Protein AF-A0A7J8J6U5-F1 (afdb_monomer_lite)

Foldseek 3Di:
DVVFAADPDPRPDPHGPLQFFDDDDDAADDDDDDPVVCVVVVHDDLDDDDFFDDDQDDPPPCRLLRCLQRVQVRCVVRVHAPVVDPAAFDARRGNVSVVVNQVLQQDQVNCVPPVVDRGGRDHDDPHYCPVHHCRVVHDDDPHRVNVRVVVRSVVD

pLDDT: mean 95.53, std 4.35, range [71.94, 98.62]

InterPro domains:
  IPR016039 Thiolase-like [G3DSA:3.40.47.10] (1-156)
  IPR016039 Thiolase-like [SSF53901] (2-42)
  IPR016039 Thiolase-like [SSF53901] (44-156)
  IPR020613 Thiolase, conserved site [PS00737] (129-145)
  IPR020616 Thiolase, N-terminal [PF00108] (1-36)
  IPR020617 Thiolase, C-terminal [PF02803] (43-156)

Secondary structure (DSSP, 8-state):
-TTSPBSSSTTT-S-BGGGB--------------HHHHHHTT----------------TTT-GGGHHHHHHHHHHHHHT--GGG---B----SBHHHHHHHHHHHT-HHHHHHHS--SS---PPPSSBSTT--HHHH---TTTHHHHHHHHHHHH-

Radius of gyration: 17.67 Å; chains: 1; bounding box: 43×39×47 Å

Sequence (156 aa):
MARLKPAFMKPYGTVTAANSSFLTDGASAMLIMAEEKALSMGYKPKAYLRDFVYVSQDPKDQLLLRPTYATPEVLKKAGLAMNDIDAFESHEAFSGRILGNFKAMDSDWFTQNYMGRTTKVGASPLEFNNWGGSLSLGHPFGATGCQLVMAAANRL

Structure (mmCIF, N/CA/C/O backbone):
data_AF-A0A7J8J6U5-F1
#
_entry.id   AF-A0A7J8J6U5-F1
#
loop_
_atom_site.group_PDB
_atom_site.id
_atom_site.type_symbol
_atom_site.label_atom_id
_atom_site.label_alt_id
_atom_site.label_comp_id
_atom_site.label_asym_id
_atom_site.label_entity_id
_atom_site.label_seq_id
_atom_site.pdbx_PDB_ins_code
_atom_site.Cartn_x
_atom_site.Cartn_y
_atom_site.Cartn_z
_atom_site.occupancy
_atom_site.B_iso_or_equiv
_atom_site.auth_seq_id
_atom_site.auth_comp_id
_atom_site.auth_asym_id
_atom_site.auth_atom_id
_atom_site.pdbx_PDB_model_num
ATOM 1 N N . MET A 1 1 ? 10.448 -18.894 -10.134 1.00 71.94 1 MET A N 1
ATOM 2 C CA . MET A 1 1 ? 10.046 -17.664 -10.859 1.00 71.94 1 MET A CA 1
ATOM 3 C C . MET A 1 1 ? 11.029 -17.259 -11.963 1.00 71.94 1 MET A C 1
ATOM 5 O O . MET A 1 1 ? 10.571 -17.012 -13.066 1.00 71.94 1 MET A O 1
ATOM 9 N N . ALA A 1 2 ? 12.352 -17.257 -11.738 1.00 91.12 2 ALA A N 1
ATOM 10 C CA . ALA A 1 2 ? 13.354 -16.719 -12.681 1.00 91.12 2 ALA A CA 1
ATOM 11 C C . ALA A 1 2 ? 13.436 -17.355 -14.094 1.00 91.12 2 ALA A C 1
ATOM 13 O O . ALA A 1 2 ? 14.094 -16.804 -14.966 1.00 91.12 2 ALA A O 1
ATOM 14 N N . ARG A 1 3 ? 12.784 -18.502 -14.341 1.00 94.88 3 ARG A N 1
ATOM 15 C CA . ARG A 1 3 ? 12.730 -19.148 -15.671 1.00 94.88 3 ARG A CA 1
ATOM 16 C C . ARG A 1 3 ? 11.591 -18.628 -16.562 1.00 94.88 3 ARG A C 1
ATOM 18 O O . ARG A 1 3 ? 11.493 -19.033 -17.717 1.00 94.88 3 ARG A O 1
ATOM 25 N N . LEU A 1 4 ? 10.692 -17.798 -16.025 1.00 96.31 4 LEU A N 1
ATOM 26 C CA . LEU A 1 4 ? 9.559 -17.260 -16.776 1.00 96.31 4 LEU A CA 1
ATOM 27 C C . LEU A 1 4 ? 10.006 -16.161 -17.737 1.00 96.31 4 LEU A C 1
ATOM 29 O O . LEU A 1 4 ? 10.858 -15.338 -17.412 1.00 96.31 4 LEU A O 1
ATOM 33 N N . LYS A 1 5 ? 9.383 -16.133 -18.917 1.00 97.12 5 LYS A N 1
ATOM 34 C CA . LYS A 1 5 ? 9.606 -15.080 -19.911 1.00 97.12 5 LYS A CA 1
ATOM 35 C C . LYS A 1 5 ? 8.946 -13.763 -19.463 1.00 97.12 5 LYS A C 1
ATOM 37 O O . LYS A 1 5 ? 7.927 -13.805 -18.765 1.00 97.12 5 LYS A O 1
ATOM 42 N N . PRO A 1 6 ? 9.457 -12.603 -19.907 1.00 97.94 6 PRO A N 1
ATOM 43 C CA . PRO A 1 6 ? 8.809 -11.317 -19.662 1.00 97.94 6 PRO A CA 1
ATOM 44 C C . PRO A 1 6 ? 7.414 -11.244 -20.292 1.00 97.94 6 PRO A C 1
ATOM 46 O O . PRO A 1 6 ? 7.194 -11.741 -21.400 1.00 97.94 6 PRO A O 1
ATOM 49 N N . ALA A 1 7 ? 6.473 -10.617 -19.587 1.00 97.44 7 ALA A N 1
ATOM 50 C CA . ALA A 1 7 ? 5.077 -10.509 -20.013 1.00 97.44 7 ALA A CA 1
ATOM 51 C C . ALA A 1 7 ? 4.805 -9.231 -20.824 1.00 97.44 7 ALA A C 1
ATOM 53 O O . ALA A 1 7 ? 4.115 -9.302 -21.839 1.00 97.44 7 ALA A O 1
ATOM 54 N N . PHE A 1 8 ? 5.391 -8.100 -20.414 1.00 96.75 8 PHE A N 1
ATOM 55 C CA . PHE A 1 8 ? 5.089 -6.773 -20.969 1.00 96.75 8 PHE A CA 1
ATOM 56 C C . PHE A 1 8 ? 6.125 -6.309 -21.999 1.00 96.75 8 PHE A C 1
ATOM 58 O O . PHE A 1 8 ? 5.817 -6.188 -23.179 1.00 96.75 8 PHE A O 1
ATOM 65 N N . MET A 1 9 ? 7.374 -6.096 -21.575 1.00 96.88 9 MET A N 1
ATOM 66 C CA . MET A 1 9 ? 8.473 -5.708 -22.464 1.00 96.88 9 MET A CA 1
ATOM 67 C C . MET A 1 9 ? 9.274 -6.951 -22.857 1.00 96.88 9 MET A C 1
ATOM 69 O O . MET A 1 9 ? 9.869 -7.602 -22.003 1.00 96.88 9 MET A O 1
ATOM 73 N N . LYS A 1 10 ? 9.302 -7.302 -24.143 1.00 96.38 10 LYS A N 1
ATOM 74 C CA . LYS A 1 10 ? 10.004 -8.496 -24.644 1.00 96.38 10 LYS A CA 1
ATOM 75 C C . LYS A 1 10 ? 11.153 -8.093 -25.578 1.00 96.38 10 LYS A C 1
ATOM 77 O O . LYS A 1 10 ? 10.971 -7.156 -26.347 1.00 96.38 10 LYS A O 1
ATOM 82 N N . PRO A 1 11 ? 12.304 -8.795 -25.558 1.00 94.12 11 PRO A N 1
ATOM 83 C CA . PRO A 1 11 ? 12.655 -9.928 -24.690 1.00 94.12 11 PRO A CA 1
ATOM 84 C C . PRO A 1 11 ? 13.339 -9.531 -23.366 1.00 94.12 11 PRO A C 1
ATOM 86 O O . PRO A 1 11 ? 13.592 -10.407 -22.549 1.00 94.12 11 PRO A O 1
ATOM 89 N N . TYR A 1 12 ? 13.639 -8.246 -23.148 1.00 94.94 12 TYR A N 1
ATOM 90 C CA . TYR A 1 12 ? 14.519 -7.780 -22.061 1.00 94.94 12 TYR A CA 1
ATOM 91 C C . TYR A 1 12 ? 13.791 -7.259 -20.809 1.00 94.94 12 TYR A C 1
ATOM 93 O O . TYR A 1 12 ? 14.420 -6.693 -19.919 1.00 94.94 12 TYR A O 1
ATOM 101 N N . GLY A 1 13 ? 12.465 -7.394 -20.734 1.00 96.00 13 GLY A N 1
ATOM 102 C CA . GLY A 1 13 ? 11.690 -6.868 -19.613 1.00 96.00 13 GLY A CA 1
ATOM 103 C C . GLY A 1 13 ? 11.922 -7.614 -18.303 1.00 96.00 13 GLY A C 1
ATOM 104 O O . GLY A 1 13 ? 12.236 -8.799 -18.274 1.00 96.00 13 GLY A O 1
ATOM 105 N N . THR A 1 14 ? 11.693 -6.919 -17.194 1.00 97.31 14 THR A N 1
ATOM 106 C CA . THR A 1 14 ? 11.836 -7.463 -15.832 1.00 97.31 14 THR A CA 1
ATOM 107 C C . THR A 1 14 ? 10.512 -7.964 -15.243 1.00 97.31 14 THR A C 1
ATOM 109 O O . THR A 1 14 ? 10.490 -8.731 -14.277 1.00 97.31 14 THR A O 1
ATOM 112 N N . VAL A 1 15 ? 9.385 -7.552 -15.829 1.00 97.75 15 VAL A N 1
ATOM 113 C CA . VAL A 1 15 ? 8.040 -7.908 -15.366 1.00 97.75 15 VAL A CA 1
ATOM 114 C C . VAL A 1 15 ? 7.566 -9.184 -16.063 1.00 97.75 15 VAL A C 1
ATOM 116 O O . VAL A 1 15 ? 7.533 -9.273 -17.292 1.00 97.75 15 VAL A O 1
ATOM 119 N N . THR A 1 16 ? 7.184 -10.175 -15.263 1.00 98.12 16 THR A N 1
ATOM 120 C CA . THR A 1 16 ? 6.715 -11.504 -15.672 1.00 98.12 16 THR A CA 1
ATOM 121 C C . THR A 1 16 ? 5.322 -11.765 -15.103 1.00 98.12 16 THR A C 1
ATOM 123 O O . THR A 1 16 ? 4.881 -11.086 -14.176 1.00 98.12 16 THR A O 1
ATOM 126 N N . ALA A 1 17 ? 4.638 -12.792 -15.608 1.00 97.00 17 ALA A N 1
ATOM 127 C CA . ALA A 1 17 ? 3.328 -13.180 -15.083 1.00 97.00 17 ALA A CA 1
ATOM 128 C C . ALA A 1 17 ? 3.358 -13.491 -13.573 1.00 97.00 17 ALA A C 1
ATOM 130 O O . ALA A 1 17 ? 2.428 -13.142 -12.864 1.00 97.00 17 ALA A O 1
ATOM 131 N N . ALA A 1 18 ? 4.444 -14.081 -13.058 1.00 97.25 18 ALA A N 1
ATOM 132 C CA . ALA A 1 18 ? 4.536 -14.452 -11.642 1.00 97.25 18 ALA A CA 1
ATOM 133 C C . ALA A 1 18 ? 4.868 -13.291 -10.693 1.00 97.25 18 ALA A C 1
ATOM 135 O O . ALA A 1 18 ? 4.816 -13.480 -9.484 1.00 97.25 18 ALA A O 1
ATOM 136 N N . ASN A 1 19 ? 5.263 -12.124 -11.209 1.00 97.56 19 ASN A N 1
ATOM 137 C CA . ASN A 1 19 ? 5.550 -10.942 -10.389 1.00 97.56 19 ASN A CA 1
ATOM 138 C C . ASN A 1 19 ? 4.567 -9.787 -10.657 1.00 97.56 19 ASN A C 1
ATOM 140 O O . ASN A 1 19 ? 4.850 -8.631 -10.329 1.00 97.56 19 ASN A O 1
ATOM 144 N N . SER A 1 20 ? 3.414 -10.131 -11.232 1.00 97.56 20 SER A N 1
ATOM 145 C CA . SER A 1 20 ? 2.300 -9.243 -11.544 1.00 97.56 20 SER A CA 1
ATOM 146 C C . SER A 1 20 ? 1.051 -9.712 -10.808 1.00 97.56 20 SER A C 1
ATOM 148 O O . SER A 1 20 ? 0.855 -10.915 -10.648 1.00 97.56 20 SER A O 1
ATOM 150 N N . SER A 1 21 ? 0.192 -8.775 -10.407 1.00 96.69 21 SER A N 1
ATOM 151 C CA . SER A 1 21 ? -1.195 -9.115 -10.075 1.00 96.69 21 SER A CA 1
ATOM 152 C C . SER A 1 21 ? -1.931 -9.650 -11.315 1.00 96.69 21 SER A C 1
ATOM 154 O O . SER A 1 21 ? -1.484 -9.475 -12.455 1.00 96.69 21 SER A O 1
ATOM 156 N N . PHE A 1 22 ? -3.047 -10.337 -11.091 1.00 96.75 22 PHE A N 1
ATOM 157 C CA . PHE A 1 22 ? -3.834 -11.012 -12.122 1.00 96.75 22 PHE A CA 1
ATOM 158 C C . PHE A 1 22 ? -5.282 -10.511 -12.122 1.00 96.75 22 PHE A C 1
ATOM 160 O O . PHE A 1 22 ? -5.717 -9.842 -11.186 1.00 96.75 22 PHE A O 1
ATOM 167 N N . LEU A 1 23 ? -6.023 -10.804 -13.195 1.00 98.00 23 LEU A N 1
ATOM 168 C CA . LEU A 1 23 ? -7.449 -10.487 -13.260 1.00 98.00 23 LEU A CA 1
ATOM 169 C C . LEU A 1 23 ? -8.189 -11.277 -12.182 1.00 98.00 23 LEU A C 1
ATOM 171 O O . LEU A 1 23 ? -8.076 -12.501 -12.123 1.00 98.00 23 LEU A O 1
ATOM 175 N N . THR A 1 24 ? -8.933 -10.565 -11.345 1.00 97.81 24 THR A N 1
ATOM 176 C CA . THR A 1 24 ? -9.651 -11.151 -10.215 1.00 97.81 24 THR A CA 1
ATOM 177 C C . THR A 1 24 ? -11.014 -10.524 -10.047 1.00 97.81 24 THR A C 1
ATOM 179 O O . THR A 1 24 ? -11.130 -9.297 -9.989 1.00 97.81 24 THR A O 1
ATOM 182 N N . ASP A 1 25 ? -12.005 -11.383 -9.860 1.00 98.12 25 ASP 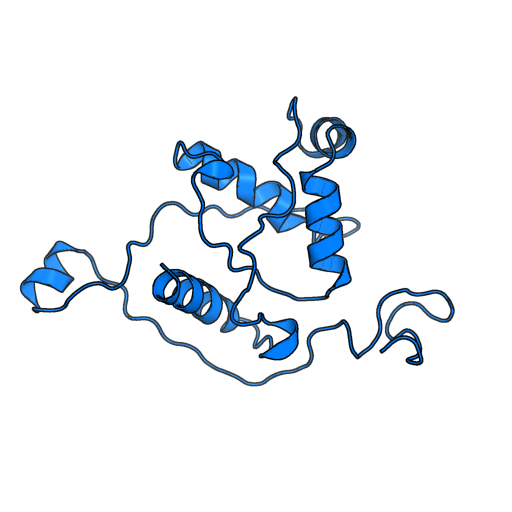A N 1
ATOM 183 C CA . ASP A 1 25 ? -13.352 -10.999 -9.471 1.00 98.12 25 ASP A CA 1
ATOM 184 C C . ASP A 1 25 ? -13.446 -10.942 -7.941 1.00 98.12 25 ASP A C 1
ATOM 186 O O . ASP A 1 25 ? -12.923 -11.809 -7.238 1.00 98.12 25 ASP A O 1
ATOM 190 N N . GLY A 1 26 ? -14.105 -9.915 -7.404 1.00 97.50 26 GLY A N 1
ATOM 191 C CA . GLY A 1 26 ? -14.261 -9.759 -5.961 1.00 97.50 26 GLY A CA 1
ATOM 192 C C . GLY A 1 26 ? -15.047 -8.514 -5.566 1.00 97.50 26 GLY A C 1
ATOM 193 O O . GLY A 1 26 ? -15.161 -7.560 -6.333 1.00 97.50 26 GLY A O 1
ATOM 194 N N . ALA A 1 27 ? -15.581 -8.530 -4.346 1.00 98.25 27 ALA A N 1
ATOM 195 C CA . ALA A 1 27 ? -16.323 -7.428 -3.746 1.00 98.25 27 ALA A CA 1
ATOM 196 C C . ALA A 1 27 ? -15.917 -7.252 -2.278 1.00 98.25 27 ALA A C 1
ATOM 198 O O . ALA A 1 27 ? -15.418 -8.177 -1.639 1.00 98.25 27 ALA A O 1
ATOM 199 N N . SER A 1 28 ? -16.146 -6.059 -1.736 1.00 98.06 28 SER A N 1
ATOM 200 C CA . SER A 1 28 ? -15.796 -5.712 -0.359 1.00 98.06 28 SER A CA 1
ATOM 201 C C . SER A 1 28 ? -16.820 -4.753 0.235 1.00 98.06 28 SER A C 1
ATOM 203 O O . SER A 1 28 ? -17.319 -3.879 -0.472 1.00 98.06 28 SER A O 1
ATOM 205 N N . ALA A 1 29 ? -17.069 -4.863 1.537 1.00 98.12 29 ALA A N 1
ATOM 206 C CA . ALA A 1 29 ? -17.926 -3.949 2.283 1.00 98.12 29 ALA A CA 1
ATOM 207 C C . ALA A 1 29 ? -17.270 -3.564 3.615 1.00 98.12 29 ALA A C 1
ATOM 209 O O . ALA A 1 29 ? -16.507 -4.342 4.189 1.00 98.12 29 ALA A O 1
ATOM 210 N N . MET A 1 30 ? -17.580 -2.365 4.109 1.00 98.06 30 MET A N 1
ATOM 211 C CA . MET A 1 30 ? -17.117 -1.863 5.401 1.00 98.06 30 MET A CA 1
ATOM 212 C C . MET A 1 30 ? -18.230 -1.042 6.053 1.00 98.06 30 MET A C 1
ATOM 214 O O . MET A 1 30 ? -18.836 -0.196 5.398 1.00 98.06 30 MET A O 1
ATOM 218 N N . LEU A 1 31 ? -18.489 -1.282 7.340 1.00 98.25 31 LEU A N 1
ATOM 219 C CA . LEU A 1 31 ? -19.374 -0.445 8.146 1.00 98.25 31 LEU A CA 1
ATOM 220 C C . LEU A 1 31 ? -18.532 0.614 8.861 1.00 98.25 31 LEU A C 1
ATOM 222 O O . LEU A 1 31 ? -17.764 0.285 9.762 1.00 98.25 31 LEU A O 1
ATOM 226 N N . ILE A 1 32 ? -18.683 1.873 8.452 1.00 98.31 32 ILE A N 1
ATOM 227 C CA . ILE A 1 32 ? -18.035 3.030 9.079 1.00 98.31 32 ILE A CA 1
ATOM 228 C C . ILE A 1 32 ? -19.111 3.864 9.764 1.00 98.31 32 ILE A C 1
ATOM 230 O O . ILE A 1 32 ? -20.188 4.087 9.210 1.00 98.31 32 ILE A O 1
ATOM 234 N N . MET A 1 33 ? -18.820 4.3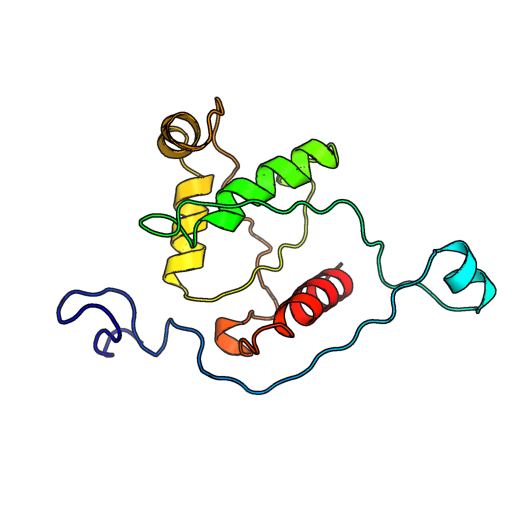12 10.979 1.00 98.06 33 MET A N 1
ATOM 235 C CA . MET A 1 33 ? -19.745 5.067 11.812 1.00 98.06 33 MET A CA 1
ATOM 236 C C . MET A 1 33 ? -18.983 6.139 12.583 1.00 98.06 33 MET A C 1
ATOM 238 O O . MET A 1 33 ? -17.790 5.983 12.847 1.00 98.06 33 MET A O 1
ATOM 242 N N . ALA A 1 34 ? -19.685 7.200 12.977 1.00 98.56 34 ALA A N 1
ATOM 243 C CA . ALA A 1 34 ? -19.178 8.115 13.990 1.00 98.56 34 ALA A CA 1
ATOM 244 C C . ALA A 1 34 ? -19.039 7.381 15.338 1.00 98.56 34 ALA A C 1
ATOM 246 O O . ALA A 1 34 ? -19.829 6.477 15.642 1.00 98.56 34 ALA A O 1
ATOM 247 N N . GLU A 1 35 ? -18.028 7.744 16.127 1.00 98.44 35 GLU A N 1
ATOM 248 C CA . GLU A 1 35 ? -17.654 7.048 17.365 1.00 98.44 35 GLU A CA 1
ATOM 249 C C . GLU A 1 35 ? -18.813 7.006 18.367 1.00 98.44 35 GLU A C 1
ATOM 251 O O . GLU A 1 35 ? -19.184 5.938 18.853 1.00 98.44 35 GLU A O 1
ATOM 256 N N . GLU A 1 36 ? -19.458 8.146 18.601 1.00 98.38 36 GLU A N 1
ATOM 257 C CA . GLU A 1 36 ? -20.594 8.289 19.506 1.00 98.38 36 GLU A CA 1
ATOM 258 C C . GLU A 1 36 ? -21.766 7.383 19.107 1.00 98.38 36 GLU A C 1
ATOM 260 O O . GLU A 1 36 ? -22.464 6.816 19.958 1.00 98.38 36 GLU A O 1
ATOM 265 N N . LYS A 1 37 ? -21.964 7.177 17.799 1.00 98.62 37 LYS A N 1
ATOM 266 C CA . LYS A 1 37 ? -23.014 6.293 17.299 1.00 98.62 37 LYS A CA 1
ATOM 267 C C . LYS A 1 37 ? -22.632 4.825 17.448 1.00 98.62 37 LYS A C 1
ATOM 269 O O . LYS A 1 37 ? -23.476 4.028 17.846 1.00 98.62 37 LYS A O 1
ATOM 274 N N . ALA A 1 38 ? -21.383 4.467 17.162 1.00 98.50 38 ALA A N 1
ATOM 275 C CA . ALA A 1 38 ? -20.899 3.103 17.343 1.00 98.50 38 ALA A CA 1
ATOM 276 C C . ALA A 1 38 ? -21.002 2.665 18.815 1.00 98.50 38 ALA A C 1
ATOM 278 O O . ALA A 1 38 ? -21.553 1.601 19.100 1.00 98.50 38 ALA A O 1
ATOM 279 N N . LEU A 1 39 ? -20.562 3.521 19.745 1.00 98.44 39 LEU A N 1
ATOM 280 C CA . LEU A 1 39 ? -20.594 3.246 21.184 1.00 98.44 39 LEU A CA 1
ATOM 281 C C . LEU A 1 39 ? -22.024 3.199 21.737 1.00 98.44 39 LEU A C 1
ATOM 283 O O . LEU A 1 39 ? -22.358 2.280 22.480 1.00 98.44 39 LEU A O 1
ATOM 287 N N . SER A 1 40 ? -22.902 4.128 21.334 1.00 98.44 40 SER A N 1
ATOM 288 C CA . SER A 1 40 ? -24.316 4.102 21.758 1.00 98.44 40 SER A CA 1
ATOM 289 C C . SER A 1 40 ? -25.093 2.894 21.223 1.00 98.44 40 SER A C 1
A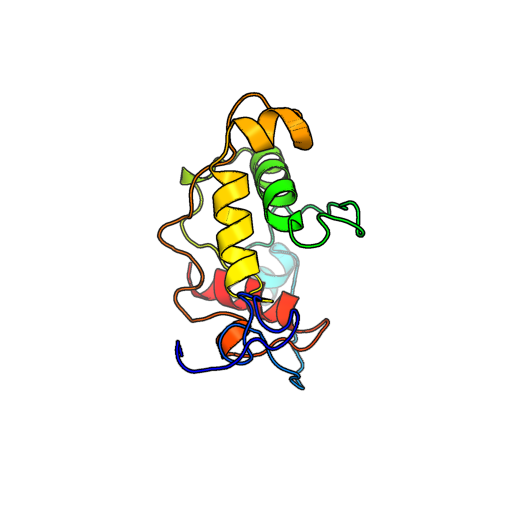TOM 291 O O . SER A 1 40 ? -26.080 2.485 21.829 1.00 98.44 40 SER A O 1
ATOM 293 N N . MET A 1 41 ? -24.645 2.293 20.117 1.00 98.50 41 MET A N 1
ATOM 294 C CA . MET A 1 41 ? -25.186 1.035 19.590 1.00 98.50 41 MET A CA 1
ATOM 295 C C . MET A 1 41 ? -24.568 -0.216 20.235 1.00 98.50 41 MET A C 1
ATOM 297 O O . MET A 1 41 ? -24.945 -1.328 19.874 1.00 98.50 41 MET A O 1
ATOM 301 N N . GLY A 1 42 ? -23.635 -0.056 21.179 1.00 98.44 42 GLY A N 1
ATOM 302 C CA . GLY A 1 42 ? -22.964 -1.161 21.864 1.00 98.44 42 GLY A CA 1
ATOM 303 C C . GLY A 1 42 ? -21.896 -1.868 21.024 1.00 98.44 42 GLY A C 1
ATOM 304 O O . GLY A 1 42 ? -21.470 -2.965 21.384 1.00 98.44 42 GLY A O 1
ATOM 305 N N . TYR A 1 43 ? -21.448 -1.274 19.912 1.00 98.50 43 TYR A N 1
ATOM 306 C CA . TYR A 1 43 ? -20.333 -1.819 19.141 1.00 98.50 43 TYR A CA 1
ATOM 307 C C . TYR A 1 43 ? -18.992 -1.508 19.813 1.00 98.50 43 TYR A C 1
ATOM 309 O O . TYR A 1 43 ? -18.814 -0.454 20.420 1.00 98.50 43 TYR A O 1
ATOM 317 N N . LYS A 1 44 ? -18.018 -2.410 19.638 1.00 98.19 44 LYS A N 1
ATOM 318 C CA . LYS A 1 44 ? -16.600 -2.177 19.945 1.00 98.19 44 LYS A CA 1
ATOM 319 C C . LYS A 1 44 ? -15.862 -1.851 18.636 1.00 98.19 44 LYS A C 1
ATOM 321 O O . LYS A 1 44 ? -15.631 -2.778 17.855 1.00 98.19 44 LYS A O 1
ATOM 326 N N . PRO A 1 45 ? -15.532 -0.574 18.352 1.00 98.25 45 PRO A N 1
ATOM 327 C CA . PRO A 1 45 ? -14.840 -0.193 17.122 1.00 98.25 45 PRO A CA 1
ATOM 328 C C . PRO A 1 45 ? -13.496 -0.913 16.965 1.00 98.25 45 PRO A C 1
ATOM 330 O O . PRO A 1 45 ? -12.801 -1.157 17.949 1.00 98.25 45 PRO A O 1
ATOM 333 N N . LYS A 1 46 ? -13.135 -1.248 15.720 1.00 98.00 46 LYS A N 1
ATOM 334 C CA . LYS A 1 46 ? -11.877 -1.950 15.404 1.00 98.00 46 LYS A CA 1
ATOM 335 C C . LYS A 1 46 ? -10.692 -0.999 15.270 1.00 98.00 46 LYS A C 1
ATOM 337 O O . LYS A 1 46 ? -9.602 -1.320 15.711 1.00 98.00 46 LYS A O 1
ATOM 342 N N . ALA A 1 47 ? -10.916 0.153 14.646 1.00 98.19 47 ALA A N 1
ATOM 343 C CA . ALA A 1 47 ? -9.914 1.184 14.416 1.00 98.19 47 ALA A CA 1
ATOM 344 C C . ALA A 1 47 ? -10.604 2.522 14.108 1.00 98.19 47 ALA A C 1
ATOM 346 O O . ALA A 1 47 ? -11.814 2.566 13.872 1.00 98.19 47 ALA A O 1
ATOM 347 N N . TYR A 1 48 ? -9.818 3.596 14.058 1.00 98.25 48 TYR A N 1
ATOM 348 C CA . TYR A 1 48 ? -10.265 4.914 13.609 1.00 98.25 48 TYR A CA 1
ATOM 349 C C . TYR A 1 48 ? -9.795 5.178 12.179 1.00 98.25 48 TYR A C 1
ATOM 351 O O . TYR A 1 48 ? -8.621 4.984 11.865 1.00 98.25 48 TYR A O 1
ATOM 359 N N . LEU A 1 49 ? -10.683 5.702 11.333 1.00 97.94 49 LEU A N 1
ATOM 360 C CA . LEU A 1 49 ? -10.278 6.304 10.066 1.00 97.94 49 LEU A CA 1
ATOM 361 C C . LEU A 1 49 ? -9.710 7.700 10.363 1.00 97.94 49 LEU A C 1
ATOM 363 O O . LEU A 1 49 ? -10.458 8.619 10.691 1.00 97.94 49 LEU A O 1
ATOM 367 N N . ARG A 1 50 ? -8.380 7.823 10.334 1.00 96.88 50 ARG A N 1
ATOM 368 C CA . ARG A 1 50 ? -7.647 9.072 10.603 1.00 96.88 50 ARG A CA 1
ATOM 369 C C . ARG A 1 50 ? -7.492 9.886 9.310 1.00 96.88 50 ARG A C 1
ATOM 371 O O . ARG A 1 50 ? -8.408 9.948 8.491 1.00 96.88 50 ARG A O 1
ATOM 378 N N . ASP A 1 51 ? -6.344 10.525 9.123 1.00 98.12 51 ASP A N 1
ATOM 379 C CA . ASP A 1 51 ? -6.063 11.319 7.939 1.00 98.12 51 ASP A CA 1
ATOM 380 C C . ASP A 1 51 ? -5.892 10.473 6.677 1.00 98.12 51 ASP A C 1
ATOM 382 O O . ASP A 1 51 ? -5.295 9.398 6.673 1.00 98.12 51 ASP A O 1
ATOM 386 N N . PHE A 1 52 ? -6.386 11.020 5.571 1.00 98.12 52 PHE A N 1
ATOM 387 C CA . PHE A 1 52 ? -6.153 10.521 4.225 1.00 98.12 52 PHE A CA 1
ATOM 388 C C . PHE A 1 52 ? -5.885 11.692 3.277 1.00 98.12 52 PHE A C 1
ATOM 390 O O . PHE A 1 52 ? -6.259 12.845 3.546 1.00 98.12 52 PHE A O 1
ATOM 397 N N . VAL A 1 53 ? -5.232 11.385 2.158 1.00 98.25 53 VAL A N 1
ATOM 398 C CA . VAL A 1 53 ? -4.928 12.328 1.078 1.00 98.25 53 VAL A CA 1
ATOM 399 C C . VAL A 1 53 ? -5.119 11.648 -0.273 1.00 98.25 53 VAL A C 1
ATOM 401 O O . VAL A 1 53 ? -4.961 10.434 -0.403 1.00 98.25 53 VAL A O 1
ATOM 404 N N . TYR A 1 54 ? -5.406 12.452 -1.290 1.00 97.94 54 TYR A N 1
ATOM 405 C CA . TYR A 1 54 ? -5.375 12.030 -2.682 1.00 97.94 54 TYR A CA 1
ATOM 406 C C . TYR A 1 54 ? -4.329 12.855 -3.418 1.00 97.94 54 TYR A C 1
ATOM 408 O O . TYR A 1 54 ? -4.283 14.075 -3.278 1.00 97.94 54 TYR A O 1
ATOM 416 N N . VAL A 1 55 ? -3.498 12.183 -4.211 1.00 96.44 55 VAL A N 1
ATOM 417 C CA . VAL A 1 55 ? -2.466 12.815 -5.037 1.00 96.44 55 VAL A CA 1
ATOM 418 C C . VAL A 1 55 ? -2.570 12.312 -6.471 1.00 96.44 55 VAL A C 1
ATOM 420 O O . VAL A 1 55 ? -2.989 11.179 -6.726 1.00 96.44 55 VAL A O 1
ATOM 423 N N . SER A 1 56 ? -2.158 13.157 -7.409 1.00 95.38 56 SER A N 1
ATOM 424 C CA . SER A 1 56 ? -2.058 12.825 -8.831 1.00 95.38 56 SER A CA 1
ATOM 425 C C . SER A 1 56 ? -0.596 12.786 -9.260 1.00 95.38 56 SER A C 1
ATOM 427 O O . SER A 1 56 ? 0.254 13.327 -8.559 1.00 95.38 56 SER A O 1
ATOM 429 N N . GLN A 1 57 ? -0.311 12.133 -10.385 1.00 95.19 57 GLN A N 1
ATOM 430 C CA . GLN A 1 57 ? 1.008 12.031 -11.013 1.00 95.19 57 GLN A CA 1
ATOM 431 C C . GLN A 1 57 ? 0.859 12.067 -12.532 1.00 95.19 57 GLN A C 1
ATOM 433 O O . GLN A 1 57 ? -0.208 11.725 -13.045 1.00 95.19 57 GLN A O 1
ATOM 438 N N . ASP A 1 58 ? 1.929 12.435 -13.239 1.00 94.75 58 ASP A N 1
ATOM 439 C CA . ASP A 1 58 ? 1.951 12.357 -14.700 1.00 94.75 58 ASP A CA 1
ATOM 440 C C . ASP A 1 58 ? 1.759 10.892 -15.145 1.00 94.75 58 ASP A C 1
ATOM 442 O O . ASP A 1 58 ? 2.589 10.030 -14.814 1.00 94.75 58 ASP A O 1
ATOM 446 N N . PRO A 1 59 ? 0.667 10.581 -15.871 1.00 95.81 59 PRO A N 1
ATOM 447 C CA . PRO A 1 59 ? 0.384 9.227 -16.306 1.00 95.81 59 PRO A CA 1
ATOM 448 C C . PRO A 1 59 ? 1.391 8.690 -17.327 1.00 95.81 59 PRO A C 1
ATOM 450 O O . PRO A 1 59 ? 1.469 7.473 -17.482 1.00 95.81 59 PRO A O 1
ATOM 453 N N . LYS A 1 60 ? 2.145 9.561 -18.009 1.00 96.19 60 LYS A N 1
ATOM 454 C CA . LYS A 1 60 ? 3.080 9.169 -19.062 1.00 96.19 60 LYS A CA 1
ATOM 455 C C . LYS A 1 60 ? 4.253 8.358 -18.514 1.00 96.19 60 LYS A C 1
ATOM 457 O O . LYS A 1 60 ? 4.479 7.244 -18.974 1.00 96.19 60 LYS A O 1
ATOM 462 N N . ASP A 1 61 ? 4.949 8.897 -17.512 1.00 94.50 61 ASP A N 1
ATOM 463 C CA . ASP A 1 61 ? 6.241 8.351 -17.070 1.00 94.50 61 ASP A CA 1
ATOM 464 C C . ASP A 1 61 ? 6.240 7.840 -15.615 1.00 94.50 61 ASP A C 1
ATOM 466 O O . ASP A 1 61 ? 7.079 7.019 -15.250 1.00 94.50 61 ASP A O 1
ATOM 470 N N . GLN A 1 62 ? 5.298 8.275 -14.765 1.00 93.50 62 GLN A N 1
ATOM 471 C CA . GLN A 1 62 ? 5.376 8.040 -13.310 1.00 93.50 62 GLN A CA 1
ATOM 472 C C . GLN A 1 62 ? 4.043 7.698 -12.627 1.00 93.50 62 GLN A C 1
ATOM 474 O O . GLN A 1 62 ? 3.915 7.782 -11.403 1.00 93.50 62 GLN A O 1
ATOM 479 N N . LEU A 1 63 ? 3.053 7.227 -13.390 1.00 95.50 63 LEU A N 1
ATOM 480 C CA . LEU A 1 63 ? 1.702 6.908 -12.904 1.00 95.50 63 LEU A CA 1
ATOM 481 C C . LEU A 1 63 ? 1.665 6.060 -11.618 1.00 95.50 63 LEU A C 1
ATOM 483 O O . LEU A 1 63 ? 0.751 6.187 -10.792 1.00 95.50 63 LEU A O 1
ATOM 487 N N . LEU A 1 64 ? 2.622 5.141 -11.479 1.00 96.00 64 LEU A N 1
ATOM 488 C CA . LEU A 1 64 ? 2.667 4.141 -10.415 1.00 96.00 64 LEU A CA 1
ATOM 489 C C . LEU A 1 64 ? 3.483 4.571 -9.184 1.00 96.00 64 LEU A C 1
ATOM 491 O O . LEU A 1 64 ? 3.550 3.796 -8.228 1.00 96.00 64 LEU A O 1
ATOM 495 N N . LEU A 1 65 ? 4.048 5.784 -9.175 1.00 95.88 65 LEU A N 1
ATOM 496 C CA . LEU A 1 65 ? 4.802 6.348 -8.044 1.00 95.88 65 LEU A CA 1
ATOM 497 C C . LEU A 1 65 ? 3.926 7.106 -7.039 1.00 95.88 65 LEU A C 1
ATOM 499 O O . LEU A 1 65 ? 4.432 7.680 -6.084 1.00 95.88 65 LEU A O 1
ATOM 503 N N . ARG A 1 66 ? 2.600 7.097 -7.211 1.0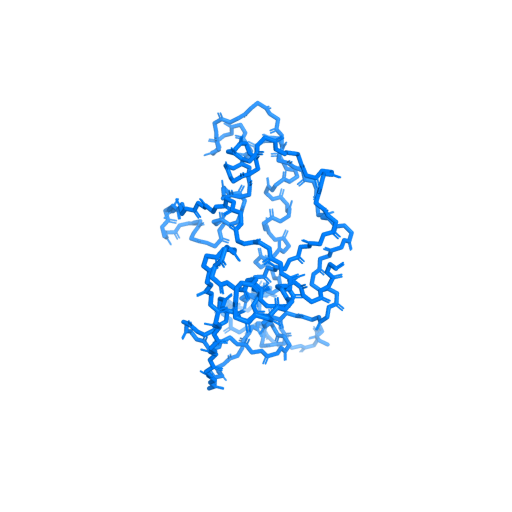0 94.94 66 ARG A N 1
ATOM 504 C CA . ARG A 1 66 ? 1.659 7.775 -6.303 1.00 94.94 66 ARG A CA 1
ATOM 505 C C . ARG A 1 66 ? 1.913 7.515 -4.804 1.00 94.94 66 ARG A C 1
ATOM 507 O O . ARG A 1 66 ? 1.866 8.495 -4.069 1.00 94.94 66 ARG A O 1
ATOM 514 N N . PRO A 1 67 ? 2.216 6.287 -4.327 1.00 94.69 67 PRO A N 1
ATOM 515 C CA . PRO A 1 67 ? 2.566 6.067 -2.920 1.00 94.69 67 PRO A CA 1
ATOM 516 C C . PRO A 1 67 ? 3.765 6.897 -2.445 1.00 94.69 67 PRO A C 1
ATOM 518 O O . PRO A 1 67 ? 3.682 7.508 -1.385 1.00 94.69 67 PRO A O 1
ATOM 521 N N . THR A 1 68 ? 4.830 7.001 -3.248 1.00 95.38 68 THR A N 1
ATOM 522 C CA . THR A 1 68 ? 6.000 7.839 -2.936 1.00 95.38 68 THR A CA 1
ATOM 523 C C . THR A 1 68 ? 5.616 9.294 -2.651 1.00 95.38 68 THR A C 1
ATOM 525 O O . THR A 1 68 ? 6.173 9.897 -1.740 1.00 95.38 68 THR A O 1
ATOM 528 N N . TYR A 1 69 ? 4.636 9.848 -3.372 1.00 96.06 69 TYR A N 1
ATOM 529 C CA . TYR A 1 69 ? 4.159 11.220 -3.160 1.00 96.06 69 TYR A CA 1
ATOM 530 C C . TYR A 1 69 ? 3.073 11.331 -2.080 1.00 96.06 69 TYR A C 1
ATOM 532 O O . TYR A 1 69 ? 3.029 12.327 -1.370 1.00 96.06 69 TYR A O 1
ATOM 540 N N . ALA A 1 70 ? 2.199 10.331 -1.932 1.00 96.50 70 ALA A N 1
ATOM 541 C CA . ALA A 1 70 ? 1.074 10.379 -0.995 1.00 96.50 70 ALA A CA 1
ATOM 542 C C . ALA A 1 70 ? 1.509 10.194 0.464 1.00 96.50 70 ALA A C 1
ATOM 544 O O . ALA A 1 70 ? 1.032 10.911 1.343 1.00 96.50 70 ALA A O 1
ATOM 545 N N . THR A 1 71 ? 2.417 9.246 0.719 1.00 95.38 71 THR A N 1
ATOM 546 C CA . THR A 1 71 ? 2.898 8.905 2.065 1.00 95.38 71 THR A CA 1
ATOM 547 C C . THR A 1 71 ? 3.417 10.119 2.843 1.00 95.38 71 THR A C 1
ATOM 549 O O . THR A 1 71 ? 2.921 10.369 3.941 1.00 95.38 71 THR A O 1
ATOM 552 N N . PRO A 1 72 ? 4.356 10.931 2.321 1.00 94.81 72 PRO A N 1
ATOM 553 C CA . PRO A 1 72 ? 4.858 12.071 3.079 1.00 94.81 72 PRO A CA 1
ATOM 554 C C . PRO A 1 72 ? 3.810 13.175 3.294 1.00 94.81 72 PRO A C 1
ATOM 556 O O . PRO A 1 72 ? 3.916 13.919 4.267 1.00 94.81 72 PRO A O 1
ATOM 559 N N . GLU A 1 73 ? 2.809 13.297 2.418 1.00 96.19 73 GLU A N 1
ATOM 560 C CA . GLU A 1 73 ? 1.739 14.290 2.566 1.00 96.19 73 GLU A CA 1
ATOM 561 C C . GLU A 1 73 ? 0.745 13.900 3.661 1.00 96.19 73 GLU A C 1
ATOM 563 O O . GLU A 1 73 ? 0.400 14.737 4.495 1.00 96.19 73 GLU A O 1
ATOM 568 N N . VAL A 1 74 ? 0.320 12.630 3.712 1.00 97.31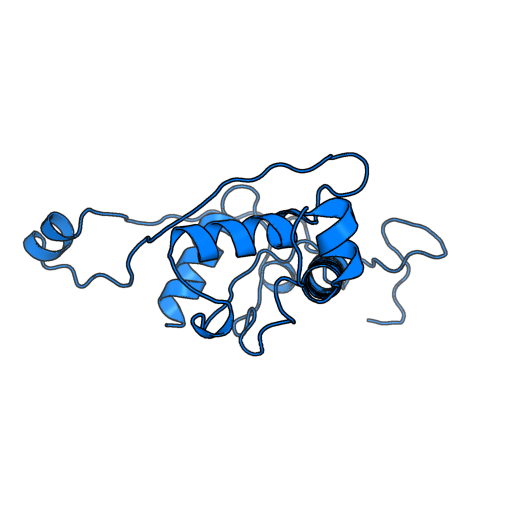 74 VAL A N 1
ATOM 569 C CA . VAL A 1 74 ? -0.587 12.169 4.776 1.00 97.31 74 VAL A CA 1
ATOM 570 C C . VAL A 1 74 ? 0.097 12.167 6.139 1.00 97.31 74 VAL A C 1
ATOM 572 O O . VAL A 1 74 ? -0.508 12.610 7.110 1.00 97.31 74 VAL A O 1
ATOM 575 N N . LEU A 1 75 ? 1.371 11.767 6.207 1.00 95.38 75 LEU A N 1
ATOM 576 C CA . LEU A 1 75 ? 2.141 11.784 7.451 1.00 95.38 75 LEU A CA 1
ATOM 577 C C . LEU A 1 75 ? 2.330 13.210 7.971 1.00 95.38 75 LEU A C 1
ATOM 579 O O . LEU A 1 75 ? 2.035 13.486 9.131 1.00 95.38 75 LEU A O 1
ATOM 583 N N . LYS A 1 76 ? 2.704 14.153 7.095 1.00 95.44 76 LYS A N 1
ATOM 584 C CA . LYS A 1 76 ? 2.802 15.573 7.456 1.00 95.44 76 LYS A CA 1
ATOM 585 C C . LYS A 1 76 ? 1.466 16.125 7.955 1.00 95.44 76 LYS A C 1
ATOM 587 O O . LYS A 1 76 ? 1.452 16.862 8.936 1.00 95.44 76 LYS A O 1
ATOM 592 N N . LYS A 1 77 ? 0.358 15.786 7.287 1.00 97.38 77 LYS A N 1
ATOM 593 C CA . LYS A 1 77 ? -0.989 16.218 7.684 1.00 97.38 77 LYS A CA 1
ATOM 594 C C . LYS A 1 77 ? -1.385 15.670 9.060 1.00 97.38 77 LYS A C 1
ATOM 596 O O . LYS A 1 77 ? -1.938 16.420 9.854 1.00 97.38 77 LYS A O 1
ATOM 601 N N . ALA A 1 78 ? -1.054 14.410 9.336 1.00 97.38 78 ALA A N 1
ATOM 602 C CA . ALA A 1 78 ? -1.313 13.750 10.614 1.00 97.38 78 ALA A CA 1
ATOM 603 C C . ALA A 1 78 ? -0.342 14.170 11.736 1.00 97.38 78 ALA A C 1
ATOM 605 O O . ALA A 1 78 ? -0.560 13.820 12.893 1.00 97.38 78 ALA A O 1
ATOM 606 N N . GLY A 1 79 ? 0.735 14.895 11.411 1.00 97.06 79 GLY A N 1
ATOM 607 C CA . GLY A 1 79 ? 1.796 15.229 12.365 1.00 97.06 79 GLY A CA 1
ATOM 608 C C . GLY A 1 79 ? 2.643 14.021 12.781 1.00 97.06 79 GLY A C 1
ATOM 609 O O . GLY A 1 79 ? 3.163 14.008 13.891 1.00 97.06 79 GLY A O 1
ATOM 610 N N . LEU A 1 80 ? 2.763 13.020 11.905 1.00 95.75 80 LEU A N 1
ATOM 611 C CA . LEU A 1 80 ? 3.494 11.773 12.132 1.00 95.75 80 LEU A CA 1
ATOM 612 C C . LEU A 1 80 ? 4.724 11.675 11.219 1.00 95.75 80 LEU A C 1
ATOM 614 O O . LEU A 1 80 ? 4.811 12.317 10.169 1.00 95.75 80 LEU A O 1
ATOM 618 N N . ALA A 1 81 ? 5.665 10.825 11.602 1.00 92.31 81 ALA A N 1
ATOM 619 C CA . ALA A 1 81 ? 6.816 10.400 10.824 1.00 92.31 81 ALA A CA 1
ATOM 620 C C . ALA A 1 81 ? 6.692 8.918 10.430 1.00 92.31 81 ALA A C 1
ATOM 622 O O . ALA A 1 81 ? 5.870 8.175 10.955 1.00 92.31 81 ALA A O 1
ATOM 623 N N . MET A 1 82 ? 7.555 8.463 9.515 1.00 90.44 82 MET A N 1
ATOM 624 C CA . MET A 1 82 ? 7.604 7.049 9.102 1.00 90.44 82 MET A CA 1
ATOM 625 C C . MET A 1 82 ? 7.814 6.088 10.282 1.00 90.44 82 MET A C 1
ATOM 627 O O . MET A 1 82 ? 7.287 4.983 10.255 1.00 90.44 82 MET A O 1
ATOM 631 N N . ASN A 1 83 ? 8.559 6.514 11.307 1.00 91.19 83 ASN A N 1
ATOM 632 C CA . ASN A 1 83 ? 8.852 5.703 12.492 1.00 91.19 83 ASN A CA 1
ATOM 633 C C . ASN A 1 83 ? 7.668 5.585 13.464 1.00 91.19 83 ASN A C 1
ATOM 635 O O . ASN A 1 83 ? 7.742 4.774 14.377 1.00 91.19 83 ASN A O 1
ATOM 639 N N . ASP A 1 84 ? 6.608 6.374 13.277 1.00 93.12 84 ASP A N 1
ATOM 640 C CA . ASP A 1 84 ? 5.388 6.286 14.087 1.00 93.12 84 ASP A CA 1
ATOM 641 C C . ASP A 1 84 ? 4.384 5.272 13.507 1.00 93.12 84 ASP A C 1
ATOM 643 O O . ASP A 1 84 ? 3.280 5.119 14.028 1.00 93.12 84 ASP A O 1
ATOM 647 N N . ILE A 1 85 ? 4.724 4.622 12.386 1.00 94.19 85 ILE A N 1
ATOM 648 C CA . ILE A 1 85 ? 3.847 3.689 11.678 1.00 94.19 85 ILE A CA 1
ATOM 649 C C . ILE A 1 85 ? 4.372 2.262 11.831 1.00 94.19 85 ILE A C 1
ATOM 651 O O . ILE A 1 85 ? 5.367 1.881 11.216 1.00 94.19 85 ILE A O 1
ATOM 655 N N . ASP A 1 86 ? 3.635 1.455 12.589 1.00 93.06 86 ASP A N 1
ATOM 656 C CA . ASP A 1 86 ? 3.998 0.062 12.877 1.00 93.06 86 ASP A CA 1
ATOM 657 C C . ASP A 1 86 ? 3.449 -0.945 11.854 1.00 93.06 86 ASP A C 1
ATOM 659 O O . ASP A 1 86 ? 3.863 -2.101 11.838 1.00 93.06 86 ASP A O 1
ATOM 663 N N . ALA A 1 87 ? 2.507 -0.544 10.995 1.00 94.75 87 ALA A N 1
ATOM 664 C CA . ALA A 1 87 ? 1.893 -1.435 10.011 1.00 94.75 87 ALA A CA 1
ATOM 665 C C . ALA A 1 87 ? 1.633 -0.722 8.681 1.00 94.75 87 ALA A C 1
ATOM 667 O O . ALA A 1 87 ? 0.869 0.243 8.611 1.00 94.75 87 ALA A O 1
ATOM 668 N N . PHE A 1 88 ? 2.222 -1.242 7.602 1.00 95.75 88 PHE A N 1
ATOM 669 C CA . PHE A 1 88 ? 1.990 -0.770 6.242 1.00 95.75 88 PHE A CA 1
ATOM 670 C C . PHE A 1 88 ? 1.248 -1.820 5.419 1.00 95.75 88 PHE A C 1
ATOM 672 O O . PHE A 1 88 ? 1.756 -2.915 5.184 1.00 95.75 88 PHE A O 1
ATOM 679 N N . GLU A 1 89 ? 0.077 -1.435 4.912 1.00 97.00 89 GLU A N 1
ATOM 680 C CA . GLU A 1 89 ? -0.682 -2.203 3.926 1.00 97.00 89 GLU A CA 1
ATOM 681 C C . GLU A 1 89 ? -0.785 -1.395 2.629 1.00 97.00 89 GLU A C 1
ATOM 683 O O . GLU A 1 89 ? -1.346 -0.297 2.586 1.00 97.00 89 GLU A O 1
ATOM 688 N N . SER A 1 90 ? -0.210 -1.922 1.549 1.00 95.62 90 SER A N 1
ATOM 689 C CA . SER A 1 90 ? -0.118 -1.246 0.258 1.00 95.62 90 SER A CA 1
ATOM 690 C C . SER A 1 90 ? -0.574 -2.134 -0.888 1.00 95.62 90 SER A C 1
ATOM 692 O O . SER A 1 90 ? -0.263 -3.321 -0.957 1.00 95.62 90 SER A O 1
ATOM 694 N N . HIS A 1 91 ? -1.245 -1.515 -1.858 1.00 97.50 91 HIS A N 1
ATOM 695 C CA . HIS A 1 91 ? -1.675 -2.175 -3.084 1.00 97.50 91 HIS A CA 1
ATOM 696 C C . HIS A 1 91 ? -0.486 -2.695 -3.914 1.00 97.50 91 HIS A C 1
ATOM 698 O O . HIS A 1 91 ? 0.304 -1.901 -4.433 1.00 97.50 91 HIS A O 1
ATOM 704 N N . GLU A 1 92 ? -0.410 -4.008 -4.131 1.00 96.81 92 GLU A N 1
ATOM 705 C CA . GLU A 1 92 ? 0.663 -4.665 -4.888 1.00 96.81 92 GLU A CA 1
ATOM 706 C C . GLU A 1 92 ? 0.280 -4.934 -6.351 1.00 96.81 92 GLU A C 1
ATOM 708 O O . GLU A 1 92 ? 0.055 -6.071 -6.759 1.00 96.81 92 GLU A O 1
ATOM 713 N N . ALA A 1 93 ? 0.241 -3.887 -7.179 1.00 93.69 93 ALA A N 1
ATOM 714 C CA . ALA A 1 93 ? -0.048 -4.059 -8.610 1.00 93.69 93 ALA A CA 1
ATOM 715 C C . ALA A 1 93 ? 0.983 -4.971 -9.313 1.00 93.69 93 ALA A C 1
ATOM 717 O O . ALA A 1 93 ? 0.631 -5.847 -10.105 1.00 93.69 93 ALA A O 1
ATOM 718 N N . PHE A 1 94 ? 2.265 -4.753 -9.005 1.00 97.25 94 PHE A N 1
ATOM 719 C CA . PHE A 1 94 ? 3.419 -5.499 -9.506 1.00 97.25 94 PHE A CA 1
ATOM 720 C C . PHE A 1 94 ? 4.509 -5.495 -8.435 1.00 97.25 94 PHE A C 1
ATOM 722 O O . PHE A 1 94 ? 4.674 -4.496 -7.730 1.00 97.25 94 PHE A O 1
ATOM 729 N N . SER A 1 95 ? 5.333 -6.541 -8.378 1.00 96.50 95 SER A N 1
ATOM 730 C CA . SER A 1 95 ? 6.490 -6.578 -7.472 1.00 96.50 95 SER A CA 1
ATOM 731 C C . SER A 1 95 ? 7.446 -5.408 -7.748 1.00 96.50 95 SER A C 1
ATOM 733 O O . SER A 1 95 ? 7.780 -4.637 -6.848 1.00 96.50 95 SER A O 1
ATOM 735 N N . GLY A 1 96 ? 7.789 -5.182 -9.023 1.00 95.44 96 GLY A N 1
ATOM 736 C CA . GLY A 1 96 ? 8.647 -4.066 -9.434 1.00 95.44 96 GLY A CA 1
ATOM 737 C C . GLY A 1 96 ? 8.064 -2.684 -9.119 1.00 95.44 96 GLY A C 1
ATOM 738 O O . GLY A 1 96 ? 8.820 -1.741 -8.910 1.00 95.44 96 GLY A O 1
ATOM 739 N N . ARG A 1 97 ? 6.733 -2.556 -9.013 1.00 95.81 97 ARG A N 1
ATOM 740 C CA . ARG A 1 97 ? 6.080 -1.294 -8.639 1.00 95.81 97 ARG A CA 1
ATOM 741 C C . ARG A 1 97 ? 6.364 -0.938 -7.185 1.00 95.81 97 ARG A C 1
ATOM 743 O O . ARG A 1 97 ? 6.714 0.206 -6.915 1.00 95.81 97 ARG A O 1
ATOM 750 N N . ILE A 1 98 ? 6.219 -1.885 -6.258 1.00 95.56 98 ILE A N 1
ATOM 751 C CA . ILE A 1 98 ? 6.506 -1.657 -4.831 1.00 95.56 98 ILE A CA 1
ATOM 752 C C . ILE A 1 98 ? 7.991 -1.366 -4.632 1.00 95.56 98 ILE A C 1
ATOM 754 O O . ILE A 1 98 ? 8.349 -0.335 -4.068 1.00 95.56 98 ILE A O 1
ATOM 758 N N . LEU A 1 99 ? 8.854 -2.215 -5.193 1.00 95.50 99 LEU A N 1
ATOM 759 C CA . LEU A 1 99 ? 10.302 -2.054 -5.083 1.00 95.50 99 LEU A CA 1
ATOM 760 C C . LEU A 1 99 ? 10.786 -0.733 -5.706 1.00 95.50 99 LEU A C 1
ATOM 762 O O . LEU A 1 99 ? 11.655 -0.071 -5.143 1.00 95.50 99 LEU A O 1
ATOM 766 N N . GLY A 1 100 ? 10.191 -0.311 -6.825 1.00 95.81 100 GLY A N 1
ATOM 767 C CA . GLY A 1 100 ? 10.450 0.996 -7.431 1.00 95.81 100 GLY A CA 1
ATOM 768 C C . GLY A 1 100 ? 10.022 2.164 -6.538 1.00 95.81 100 GLY A C 1
ATOM 769 O O . GLY A 1 100 ? 10.780 3.119 -6.391 1.00 95.81 100 GLY A O 1
ATOM 770 N N . ASN A 1 101 ? 8.859 2.068 -5.879 1.00 95.69 101 ASN A N 1
ATOM 771 C CA . ASN A 1 101 ? 8.414 3.080 -4.911 1.00 95.69 101 ASN A CA 1
ATOM 772 C C . ASN A 1 101 ? 9.368 3.166 -3.712 1.00 95.69 101 ASN A C 1
ATOM 774 O O . ASN A 1 101 ? 9.732 4.271 -3.325 1.00 95.69 101 ASN A O 1
ATOM 778 N N . PHE A 1 102 ? 9.831 2.036 -3.167 1.00 95.75 102 PHE A N 1
ATOM 779 C CA . PHE A 1 102 ? 10.818 2.044 -2.081 1.00 95.75 102 PHE A CA 1
ATOM 780 C C . PHE A 1 102 ? 12.126 2.710 -2.493 1.00 95.75 102 PHE A C 1
ATOM 782 O O . PHE A 1 102 ? 12.665 3.516 -1.742 1.00 95.75 102 PHE A O 1
ATOM 789 N N . LYS A 1 103 ? 12.619 2.433 -3.706 1.00 95.88 103 LYS A N 1
ATOM 790 C CA . LYS A 1 103 ? 13.819 3.102 -4.225 1.00 95.88 103 LYS A CA 1
ATOM 791 C C . LYS A 1 103 ? 13.627 4.607 -4.389 1.00 95.88 103 LYS A C 1
ATOM 793 O O . LYS A 1 103 ? 14.546 5.355 -4.075 1.00 95.88 103 LYS A O 1
ATOM 798 N N . ALA A 1 104 ? 12.459 5.049 -4.848 1.00 95.69 104 ALA A N 1
ATOM 799 C CA . ALA A 1 104 ? 12.153 6.470 -4.973 1.00 95.69 104 ALA A CA 1
ATOM 800 C C . ALA A 1 104 ? 12.032 7.154 -3.596 1.00 95.69 104 ALA A C 1
ATOM 802 O O . ALA A 1 104 ? 12.583 8.233 -3.397 1.00 95.69 104 ALA A O 1
ATOM 803 N N . MET A 1 105 ? 11.381 6.501 -2.627 1.00 94.62 105 MET A N 1
ATOM 804 C CA . MET A 1 105 ? 11.222 7.005 -1.255 1.00 94.62 105 MET A CA 1
ATOM 805 C C . MET A 1 105 ? 12.542 7.069 -0.477 1.00 94.62 105 MET A C 1
ATOM 807 O O . MET A 1 105 ? 12.705 7.952 0.363 1.00 94.62 105 MET A O 1
ATOM 811 N N . ASP A 1 106 ? 13.487 6.174 -0.774 1.00 95.62 106 ASP A N 1
ATOM 812 C CA . ASP A 1 106 ? 14.818 6.129 -0.157 1.00 95.62 106 ASP A CA 1
ATOM 813 C C . ASP A 1 106 ? 15.878 6.948 -0.928 1.00 95.62 106 ASP A C 1
ATOM 815 O O . ASP A 1 106 ? 17.073 6.846 -0.656 1.00 95.62 106 ASP A O 1
ATOM 819 N N . SER A 1 107 ? 15.464 7.768 -1.902 1.00 96.12 107 SER A N 1
ATOM 820 C CA . SER A 1 107 ? 16.365 8.577 -2.729 1.00 96.12 107 SER A CA 1
ATOM 821 C C . SER A 1 107 ? 16.226 10.070 -2.434 1.00 96.12 107 SER A C 1
ATOM 823 O O . SER A 1 107 ? 15.194 10.685 -2.721 1.00 96.12 107 SER A O 1
ATOM 825 N N . ASP A 1 108 ? 17.302 10.683 -1.931 1.00 96.38 108 ASP A N 1
ATOM 826 C CA . ASP A 1 108 ? 17.394 12.144 -1.807 1.00 96.38 108 ASP A CA 1
ATOM 827 C C . ASP A 1 108 ? 17.330 12.813 -3.182 1.00 96.38 108 ASP A C 1
ATOM 829 O O . ASP A 1 108 ? 16.620 13.800 -3.359 1.00 96.38 108 ASP A O 1
ATOM 833 N N . TRP A 1 109 ? 17.992 12.226 -4.185 1.00 97.19 109 TRP A N 1
ATOM 834 C CA . TRP A 1 109 ? 17.968 12.735 -5.555 1.00 97.19 109 TRP A CA 1
ATOM 835 C C . TRP A 1 109 ? 16.544 12.788 -6.114 1.00 97.19 109 TRP A C 1
ATOM 837 O O . TRP A 1 109 ? 16.125 13.832 -6.611 1.00 97.19 109 TRP A O 1
ATOM 847 N N . PHE A 1 110 ? 15.772 11.703 -6.001 1.00 96.50 110 PHE A N 1
ATOM 848 C CA . PHE A 1 110 ? 14.391 11.696 -6.490 1.00 96.50 110 PHE A CA 1
ATOM 849 C C . PHE A 1 110 ? 13.544 12.741 -5.755 1.00 96.50 110 PHE A C 1
ATOM 851 O O . PHE A 1 110 ? 12.796 13.508 -6.362 1.00 96.50 110 PHE A O 1
ATOM 858 N N . THR A 1 111 ? 13.719 12.812 -4.439 1.00 94.12 111 THR A N 1
ATOM 859 C CA . THR A 1 111 ? 12.954 13.708 -3.580 1.00 94.12 111 THR A CA 1
ATOM 860 C C . THR A 1 111 ? 13.218 15.186 -3.887 1.00 94.12 111 THR A C 1
ATOM 862 O O . THR A 1 111 ? 12.279 15.982 -3.962 1.00 94.12 111 THR A O 1
ATOM 865 N N . GLN A 1 112 ? 14.472 15.551 -4.145 1.00 96.38 112 GLN A N 1
ATOM 866 C CA . GLN A 1 112 ? 14.857 16.918 -4.496 1.00 96.38 112 GLN A CA 1
ATOM 867 C C . GLN A 1 112 ? 14.414 17.302 -5.911 1.00 96.38 112 GLN A C 1
ATOM 869 O O . GLN A 1 112 ? 13.899 18.399 -6.112 1.00 96.38 112 GLN A O 1
ATOM 874 N N . ASN A 1 113 ? 14.573 16.402 -6.886 1.00 96.62 113 ASN A N 1
ATOM 875 C CA . ASN A 1 113 ? 14.326 16.722 -8.295 1.00 96.62 113 ASN A CA 1
ATOM 876 C C . ASN A 1 113 ? 12.846 16.646 -8.694 1.00 96.62 113 ASN A C 1
ATOM 878 O O . ASN A 1 113 ? 12.423 17.394 -9.571 1.00 96.62 113 ASN A O 1
ATOM 882 N N . TYR A 1 114 ? 12.058 15.765 -8.069 1.00 95.50 114 TYR A N 1
ATOM 883 C CA . TYR A 1 114 ? 10.673 15.508 -8.487 1.00 95.50 114 TYR A CA 1
ATOM 884 C C . TYR A 1 114 ? 9.632 15.828 -7.418 1.00 95.50 114 TYR A C 1
ATOM 886 O O . TYR A 1 114 ? 8.502 16.177 -7.751 1.00 95.50 114 TYR A O 1
ATOM 894 N N . MET A 1 115 ? 9.989 15.727 -6.135 1.00 94.50 115 MET A N 1
ATOM 895 C CA . MET A 1 115 ? 9.034 15.925 -5.039 1.00 94.50 115 MET A CA 1
ATOM 896 C C . MET A 1 115 ? 9.129 17.312 -4.395 1.00 94.50 115 MET A C 1
ATOM 898 O O . MET A 1 115 ? 8.283 17.649 -3.569 1.00 94.50 115 MET A O 1
ATOM 902 N N . GLY A 1 116 ? 10.156 18.101 -4.731 1.00 92.75 116 GLY A N 1
ATOM 903 C CA . GLY A 1 116 ? 10.369 19.433 -4.163 1.00 92.75 116 GLY A CA 1
ATOM 904 C C . GLY A 1 116 ? 10.619 19.427 -2.651 1.00 92.75 116 GLY A C 1
ATOM 905 O O . GLY A 1 116 ? 10.240 20.377 -1.969 1.00 92.75 116 GLY A O 1
ATOM 906 N N . ARG A 1 117 ? 11.219 18.357 -2.103 1.00 92.12 117 ARG A N 1
ATOM 907 C CA . ARG A 1 117 ? 11.586 18.264 -0.674 1.00 92.12 117 ARG A CA 1
ATOM 908 C C . ARG A 1 117 ? 13.101 18.153 -0.509 1.00 92.12 117 ARG A C 1
ATOM 910 O O . ARG A 1 117 ? 13.816 17.809 -1.442 1.00 92.12 117 ARG A O 1
ATOM 917 N N . THR A 1 118 ? 13.591 18.442 0.692 1.00 90.31 118 THR A N 1
ATOM 918 C CA . THR A 1 118 ? 15.031 18.520 0.987 1.00 90.31 118 THR A CA 1
ATOM 919 C C . THR A 1 118 ? 15.680 17.161 1.238 1.00 90.31 118 THR A C 1
ATOM 921 O O . THR A 1 118 ? 16.795 16.926 0.776 1.00 90.31 118 THR A O 1
ATOM 924 N N . THR A 1 119 ? 14.985 16.269 1.941 1.00 91.81 119 THR A N 1
ATOM 925 C CA . THR A 1 119 ? 15.467 14.933 2.317 1.00 91.81 119 THR A CA 1
ATOM 926 C C . THR A 1 119 ? 14.485 13.863 1.877 1.00 91.81 119 THR A C 1
ATOM 928 O O . THR A 1 119 ? 13.278 14.115 1.834 1.00 91.81 119 THR A O 1
ATOM 931 N N . LYS A 1 120 ? 15.000 12.661 1.620 1.00 93.88 120 LYS A N 1
ATOM 932 C CA . LYS A 1 120 ? 14.223 11.461 1.301 1.00 93.88 120 LYS A CA 1
ATOM 933 C C . LYS A 1 120 ? 13.070 11.197 2.274 1.00 93.88 120 LYS A C 1
ATOM 935 O O . LYS A 1 120 ? 13.115 11.583 3.441 1.00 93.88 120 LYS A O 1
ATOM 940 N N . VAL A 1 121 ? 12.039 10.508 1.783 1.00 90.50 121 VAL A N 1
ATOM 941 C CA . VAL A 1 121 ? 10.830 10.173 2.558 1.00 90.50 121 VAL A CA 1
ATOM 942 C C . VAL A 1 121 ? 11.140 9.161 3.660 1.00 90.50 121 VAL A C 1
ATOM 944 O O . VAL A 1 121 ? 10.657 9.305 4.779 1.00 90.50 121 VAL A O 1
ATOM 947 N N . GLY A 1 122 ? 11.939 8.143 3.340 1.00 86.00 122 GLY A N 1
ATOM 948 C CA . GLY A 1 122 ? 12.251 7.038 4.241 1.00 86.00 122 GLY A CA 1
ATOM 949 C C . GLY A 1 122 ? 12.285 5.700 3.508 1.00 86.00 122 GLY A C 1
ATOM 950 O O . GLY A 1 122 ? 11.608 5.514 2.497 1.00 86.00 122 GLY A O 1
ATOM 951 N N . ALA A 1 123 ? 13.108 4.780 4.008 1.00 75.62 123 ALA A N 1
ATOM 952 C CA . ALA A 1 123 ? 13.298 3.461 3.415 1.00 75.62 123 ALA A CA 1
ATOM 953 C C . ALA A 1 123 ? 12.060 2.555 3.568 1.00 75.62 123 ALA A C 1
ATOM 955 O O . ALA A 1 123 ? 11.096 2.895 4.254 1.00 75.62 123 ALA A O 1
ATOM 956 N N . SER A 1 124 ? 12.114 1.382 2.923 1.00 72.88 124 SER A N 1
ATOM 957 C CA . SER A 1 124 ? 11.113 0.321 3.085 1.00 72.88 124 SER A CA 1
ATOM 958 C C . SER A 1 124 ? 10.890 0.022 4.571 1.00 72.88 124 SER A C 1
ATOM 960 O O . SER A 1 124 ? 11.863 -0.302 5.257 1.00 72.88 124 SER A O 1
ATOM 962 N N . PRO A 1 125 ? 9.646 0.070 5.069 1.00 77.62 125 PRO A N 1
ATOM 963 C CA . PRO A 1 125 ? 9.358 -0.351 6.430 1.00 77.62 125 PRO A CA 1
ATOM 964 C C . PRO A 1 125 ? 9.544 -1.869 6.554 1.00 77.62 125 PRO A C 1
ATOM 966 O O . PRO A 1 125 ? 9.364 -2.606 5.580 1.00 77.62 125 PRO A O 1
ATOM 969 N N . LEU A 1 126 ? 9.930 -2.329 7.748 1.00 74.38 126 LEU A N 1
ATOM 970 C CA . LEU A 1 126 ? 10.069 -3.758 8.058 1.00 74.38 126 LEU A CA 1
ATOM 971 C C . LEU A 1 126 ? 8.696 -4.459 8.062 1.00 74.38 126 LEU A C 1
ATOM 973 O O . LEU A 1 126 ? 8.581 -5.608 7.650 1.00 74.38 126 LEU A O 1
ATOM 977 N N . GLU A 1 127 ? 7.658 -3.726 8.467 1.00 89.69 127 GLU A N 1
ATOM 978 C CA . GLU A 1 127 ? 6.281 -4.193 8.631 1.00 89.69 127 GLU A CA 1
ATOM 979 C C . GLU A 1 127 ? 5.416 -3.843 7.410 1.00 89.69 127 GLU A C 1
ATOM 981 O O . GLU A 1 127 ? 4.561 -2.957 7.465 1.00 89.69 127 GLU A O 1
ATOM 986 N N . PHE A 1 128 ? 5.649 -4.521 6.283 1.00 94.94 128 PHE A N 1
ATOM 987 C CA . PHE A 1 128 ? 4.978 -4.249 5.007 1.00 94.94 128 PHE A CA 1
ATOM 988 C C . PHE A 1 128 ? 4.265 -5.491 4.461 1.00 94.94 128 PHE A C 1
ATOM 990 O O . PHE A 1 128 ? 4.915 -6.471 4.103 1.00 94.94 128 PHE A O 1
ATOM 997 N N . ASN A 1 129 ? 2.934 -5.432 4.343 1.00 96.62 129 ASN A N 1
ATOM 998 C CA . ASN A 1 129 ? 2.091 -6.490 3.767 1.00 96.62 129 ASN A CA 1
ATOM 999 C C . ASN A 1 129 ? 2.332 -7.895 4.375 1.00 96.62 129 ASN A C 1
ATOM 1001 O O . ASN A 1 129 ? 2.374 -8.896 3.656 1.00 96.62 129 ASN A O 1
ATOM 1005 N N . ASN A 1 130 ? 2.499 -8.011 5.699 1.00 96.44 130 ASN A N 1
ATOM 1006 C CA . ASN A 1 130 ? 2.874 -9.275 6.361 1.00 96.44 130 ASN A CA 1
ATOM 1007 C C . ASN A 1 130 ? 1.834 -10.391 6.194 1.00 96.44 130 ASN A C 1
ATOM 1009 O O . ASN A 1 130 ? 2.169 -11.564 6.348 1.00 96.44 130 ASN A O 1
ATOM 1013 N N . TRP A 1 131 ? 0.575 -10.050 5.916 1.00 97.19 131 TRP A N 1
ATOM 1014 C CA . TRP A 1 131 ? -0.487 -11.029 5.650 1.00 97.19 131 TRP A CA 1
ATOM 1015 C C . TRP A 1 131 ? -0.715 -11.260 4.149 1.00 97.19 131 TRP A C 1
ATOM 1017 O O . TRP A 1 131 ? -1.731 -11.827 3.746 1.00 97.19 131 TRP A O 1
ATOM 1027 N N . GLY A 1 132 ? 0.256 -10.861 3.323 1.00 96.06 132 GLY A N 1
ATOM 1028 C CA . GLY A 1 132 ? 0.156 -10.864 1.871 1.00 96.06 132 GLY A CA 1
ATOM 1029 C C . GLY A 1 132 ? -0.607 -9.650 1.346 1.00 96.06 132 GLY A C 1
ATOM 1030 O O . GLY A 1 132 ? -1.375 -9.011 2.059 1.00 96.06 132 GLY A O 1
ATOM 1031 N N . GLY A 1 133 ? -0.394 -9.337 0.071 1.00 96.19 133 GLY A N 1
ATOM 1032 C CA . GLY A 1 133 ? -1.047 -8.222 -0.598 1.00 96.19 133 GLY A CA 1
ATOM 1033 C C . GLY A 1 133 ? -1.745 -8.642 -1.884 1.00 96.19 133 GLY A C 1
ATOM 1034 O O . GLY A 1 133 ? -1.996 -9.815 -2.162 1.00 96.19 133 GLY A O 1
ATOM 1035 N N . SER A 1 134 ? -2.093 -7.651 -2.693 1.00 96.62 134 SER A N 1
ATOM 1036 C CA . SER A 1 134 ? -2.908 -7.846 -3.897 1.00 96.62 134 SER A CA 1
ATOM 1037 C C . SER A 1 134 ? -2.230 -8.686 -4.983 1.00 96.62 134 SER A C 1
ATOM 1039 O O . SER A 1 134 ? -2.921 -9.213 -5.852 1.00 96.62 134 SER A O 1
ATOM 1041 N N . LEU A 1 135 ? -0.903 -8.854 -4.937 1.00 97.12 135 LEU A N 1
ATOM 1042 C CA . LEU A 1 135 ? -0.175 -9.694 -5.887 1.00 97.12 135 LEU A CA 1
ATOM 1043 C C . LEU A 1 135 ? -0.478 -11.176 -5.654 1.00 97.12 135 LEU A C 1
ATOM 1045 O O . LEU A 1 135 ? -0.568 -11.930 -6.620 1.00 97.12 135 LEU A O 1
ATOM 1049 N N . SER A 1 136 ? -0.658 -11.588 -4.396 1.00 97.00 136 SER A N 1
ATOM 1050 C CA . SER A 1 136 ? -1.010 -12.965 -4.034 1.00 97.00 136 SER A CA 1
ATOM 1051 C C . SER A 1 136 ? -2.515 -13.174 -3.862 1.00 97.00 136 SER A C 1
ATOM 1053 O O . SER A 1 136 ? -3.027 -14.216 -4.259 1.00 97.00 136 SER A O 1
ATOM 1055 N N . LEU A 1 137 ? -3.223 -12.199 -3.284 1.00 97.19 137 LEU A N 1
ATOM 1056 C CA . LEU A 1 137 ? -4.643 -12.318 -2.934 1.00 97.19 137 LEU A CA 1
ATOM 1057 C C . LEU A 1 137 ? -5.592 -11.924 -4.074 1.00 97.19 137 LEU A C 1
ATOM 1059 O O . LEU A 1 137 ? -6.713 -12.424 -4.129 1.00 97.19 137 LEU A O 1
ATOM 1063 N N . GLY A 1 138 ? -5.159 -11.032 -4.968 1.00 97.31 138 GLY A N 1
ATOM 1064 C CA . GLY A 1 138 ? -5.979 -10.489 -6.050 1.00 97.31 138 GLY A CA 1
ATOM 1065 C C . GLY A 1 138 ? -6.180 -8.975 -5.989 1.00 97.31 138 GLY A C 1
ATOM 1066 O O . GLY A 1 138 ? -6.055 -8.339 -4.939 1.00 97.31 138 GLY A O 1
ATOM 1067 N N . HIS A 1 139 ? -6.525 -8.397 -7.141 1.00 98.00 139 HIS A N 1
ATOM 1068 C CA . HIS A 1 139 ? -6.820 -6.977 -7.310 1.00 98.00 139 HIS A CA 1
ATOM 1069 C C . HIS A 1 139 ? -8.158 -6.737 -8.044 1.00 98.00 139 HIS A C 1
ATOM 1071 O O . HIS A 1 139 ? -8.174 -6.337 -9.212 1.00 98.00 139 HIS A O 1
ATOM 1077 N N . PRO A 1 140 ? -9.313 -6.959 -7.388 1.00 97.81 140 PRO A N 1
ATOM 1078 C CA . PRO A 1 140 ? -10.591 -6.505 -7.921 1.00 97.81 140 PRO A CA 1
ATOM 1079 C C . PRO A 1 140 ? -10.661 -4.973 -7.856 1.00 97.81 140 PRO A C 1
ATOM 1081 O O . PRO A 1 140 ? -10.686 -4.364 -6.778 1.00 97.81 140 PRO A O 1
ATOM 1084 N N . PHE A 1 141 ? -10.669 -4.336 -9.027 1.00 97.69 141 PHE A N 1
ATOM 1085 C CA . PHE A 1 141 ? -10.690 -2.880 -9.159 1.00 97.69 141 PHE A CA 1
ATOM 1086 C C . PHE A 1 141 ? -11.883 -2.290 -8.392 1.00 97.69 141 PHE A C 1
ATOM 1088 O O . PHE A 1 141 ? -13.014 -2.744 -8.527 1.00 97.69 141 PHE A O 1
ATOM 1095 N N . GLY A 1 142 ? -11.624 -1.285 -7.554 1.00 96.31 142 GLY A N 1
ATOM 1096 C CA . GLY A 1 142 ? -12.637 -0.658 -6.696 1.00 96.31 142 GLY A CA 1
ATOM 1097 C C . GLY A 1 142 ? -12.934 -1.394 -5.381 1.00 96.31 142 GLY A C 1
ATOM 1098 O O . GLY A 1 142 ? -13.378 -0.746 -4.440 1.00 96.31 142 GLY A O 1
ATOM 1099 N N . ALA A 1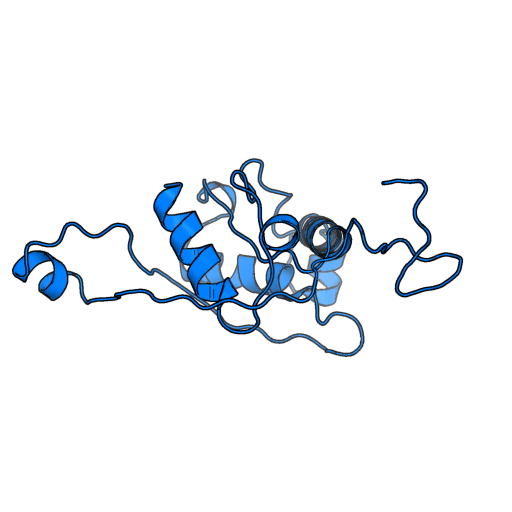 143 ? -12.617 -2.688 -5.257 1.00 97.88 143 ALA A N 1
ATOM 1100 C CA . ALA A 1 143 ? -12.842 -3.466 -4.031 1.00 97.88 143 ALA A CA 1
ATOM 1101 C C . ALA A 1 143 ? -11.566 -3.666 -3.183 1.00 97.88 143 ALA A C 1
ATOM 1103 O O . ALA A 1 143 ? -11.623 -3.729 -1.955 1.00 97.88 143 ALA A O 1
ATOM 1104 N N . THR A 1 144 ? -10.377 -3.677 -3.798 1.00 97.88 144 THR A N 1
ATOM 1105 C CA . THR A 1 144 ? -9.101 -3.831 -3.063 1.00 97.88 144 THR A CA 1
ATOM 1106 C C . THR A 1 144 ? -8.855 -2.733 -2.020 1.00 97.88 144 THR A C 1
ATOM 1108 O O . THR A 1 144 ? -8.192 -2.974 -1.016 1.00 97.88 144 THR A O 1
ATOM 1111 N N . GLY A 1 145 ? -9.393 -1.524 -2.215 1.00 97.06 145 GLY A N 1
ATOM 1112 C CA . GLY A 1 145 ? -9.193 -0.417 -1.272 1.00 97.06 145 GLY A CA 1
ATOM 1113 C C . GLY A 1 145 ? -9.715 -0.734 0.134 1.00 97.06 145 GLY A C 1
ATOM 1114 O O . GLY A 1 145 ? -8.997 -0.549 1.115 1.00 97.06 145 GLY A O 1
ATOM 1115 N N . CYS A 1 146 ? -10.929 -1.283 0.235 1.00 98.00 146 CYS A N 1
ATOM 1116 C CA . CYS A 1 146 ? -11.499 -1.688 1.520 1.00 98.00 146 CYS A CA 1
ATOM 1117 C C . CYS A 1 146 ? -10.737 -2.863 2.136 1.00 98.00 146 CYS A C 1
ATOM 1119 O O . CYS A 1 146 ? -10.543 -2.878 3.348 1.00 98.00 146 CYS A O 1
ATOM 1121 N N . GLN A 1 147 ? -10.290 -3.823 1.317 1.00 97.31 147 GLN A N 1
ATOM 1122 C CA . GLN A 1 147 ? -9.482 -4.952 1.783 1.00 97.31 147 GLN A CA 1
ATOM 1123 C C . GLN A 1 147 ? -8.219 -4.465 2.506 1.00 97.31 147 GLN A C 1
ATOM 1125 O O . GLN A 1 147 ? -7.948 -4.932 3.607 1.00 97.31 147 GLN A O 1
ATOM 1130 N N . LEU A 1 148 ? -7.481 -3.515 1.921 1.00 98.06 148 LEU A N 1
ATOM 1131 C CA . LEU A 1 148 ? -6.240 -2.993 2.506 1.00 98.06 148 LEU A CA 1
ATOM 1132 C C . LEU A 1 148 ? -6.486 -2.310 3.854 1.00 98.06 148 LEU A C 1
ATOM 1134 O O . LEU A 1 148 ? -5.818 -2.622 4.834 1.00 98.06 148 LEU A O 1
ATOM 1138 N N . VAL A 1 149 ? -7.480 -1.421 3.926 1.00 97.75 149 VAL A N 1
ATOM 1139 C CA . VAL A 1 149 ? -7.807 -0.710 5.174 1.00 97.75 149 VAL A CA 1
ATOM 1140 C C . VAL A 1 149 ? -8.286 -1.682 6.256 1.00 97.75 149 VAL A C 1
ATOM 1142 O O . VAL A 1 149 ? -7.894 -1.556 7.414 1.00 97.75 149 VAL A O 1
ATOM 1145 N N . MET A 1 150 ? -9.094 -2.684 5.892 1.00 97.88 150 MET A N 1
ATOM 1146 C CA . MET A 1 150 ? -9.531 -3.717 6.836 1.00 97.88 150 MET A CA 1
ATOM 1147 C C . MET A 1 150 ? -8.380 -4.603 7.312 1.00 97.88 150 MET A C 1
ATOM 1149 O O . MET A 1 150 ? -8.346 -4.956 8.489 1.00 97.88 150 MET A O 1
ATOM 1153 N N . ALA A 1 151 ? -7.456 -4.977 6.424 1.00 97.50 151 ALA A N 1
ATOM 1154 C CA . ALA A 1 151 ? -6.277 -5.757 6.784 1.00 97.50 151 ALA A CA 1
ATOM 1155 C C . ALA A 1 151 ? -5.368 -4.968 7.736 1.00 97.50 151 ALA A C 1
ATOM 1157 O O . ALA A 1 151 ? -4.971 -5.508 8.764 1.00 97.50 151 ALA A O 1
ATOM 1158 N N . ALA A 1 152 ? -5.143 -3.679 7.463 1.00 97.25 152 ALA A N 1
ATOM 1159 C CA . ALA A 1 152 ? -4.362 -2.800 8.330 1.00 97.25 152 ALA A CA 1
ATOM 1160 C C . ALA A 1 152 ? -4.971 -2.719 9.736 1.00 97.25 152 ALA A C 1
ATOM 1162 O O . ALA A 1 152 ? -4.293 -2.993 10.719 1.00 97.25 152 ALA A O 1
ATOM 1163 N N . ALA A 1 153 ? -6.274 -2.440 9.836 1.00 97.50 153 ALA A N 1
ATOM 1164 C CA . ALA A 1 153 ? -6.976 -2.366 11.117 1.00 97.50 153 ALA A CA 1
ATOM 1165 C C . ALA A 1 153 ? -7.011 -3.696 11.892 1.00 97.50 153 ALA A C 1
ATOM 1167 O O . ALA A 1 153 ? -7.198 -3.680 13.099 1.00 97.50 153 ALA A O 1
ATOM 1168 N N . ASN A 1 154 ? -6.889 -4.843 11.217 1.00 96.81 154 ASN A N 1
ATOM 1169 C CA . ASN A 1 154 ? -6.830 -6.152 11.877 1.00 96.81 154 ASN A CA 1
ATOM 1170 C C . ASN A 1 154 ? -5.430 -6.520 12.369 1.00 96.81 154 ASN A C 1
ATOM 1172 O O . ASN A 1 154 ? -5.300 -7.439 13.174 1.00 96.81 154 ASN A O 1
ATOM 1176 N N . ARG A 1 155 ? -4.404 -5.885 11.803 1.00 95.75 155 ARG A N 1
ATOM 1177 C CA . ARG A 1 155 ? -3.003 -6.128 12.132 1.00 95.75 155 ARG A CA 1
ATOM 1178 C C . ARG A 1 155 ? -2.515 -5.317 13.328 1.00 95.75 155 ARG A C 1
ATOM 1180 O O . ARG A 1 155 ? -1.570 -5.761 13.974 1.00 95.75 155 ARG A O 1
ATOM 1187 N N . LEU A 1 156 ? -3.112 -4.145 13.543 1.00 93.50 156 LEU A N 1
ATOM 1188 C CA . LEU A 1 156 ? -2.929 -3.311 14.733 1.00 93.50 156 LEU A CA 1
ATOM 1189 C C . LEU A 1 156 ? -3.587 -3.972 15.952 1.00 93.50 156 LEU A C 1
ATOM 1191 O O . LEU A 1 156 ? -2.997 -3.876 17.047 1.00 93.50 156 LEU A O 1
#

Organism: Molossus molossus (NCBI:txid27622)